Protein AF-A0A948XAZ4-F1 (afdb_monomer)

Sequence (70 aa):
MIRVARHKVVIADLNKKGELILKKVHAQEGRTHERLKISFSDIKKIFEKAKMTVKTYRSQCQTVVVAEKG

Structure (mmCIF, N/CA/C/O backbone):
data_AF-A0A948XAZ4-F1
#
_entry.id   AF-A0A948XAZ4-F1
#
loop_
_atom_site.group_PDB
_atom_site.id
_atom_site.type_symbol
_atom_site.label_atom_id
_atom_site.label_alt_id
_atom_site.label_comp_id
_atom_site.label_asym_id
_atom_site.label_entity_id
_atom_site.label_seq_id
_atom_site.pdbx_PDB_ins_code
_atom_site.Cartn_x
_atom_site.Cartn_y
_atom_site.Cartn_z
_atom_site.occupancy
_atom_site.B_iso_or_equiv
_atom_site.auth_seq_id
_atom_site.auth_comp_id
_atom_site.auth_asym_id
_atom_site.auth_atom_id
_atom_site.pdbx_PDB_model_num
ATOM 1 N N . MET A 1 1 ? -5.504 3.824 -7.228 1.00 86.56 1 MET A N 1
ATOM 2 C CA . MET A 1 1 ? -6.985 3.899 -7.124 1.00 86.56 1 MET A CA 1
ATOM 3 C C . MET A 1 1 ? -7.399 3.918 -5.658 1.00 86.56 1 MET A C 1
ATOM 5 O O . MET A 1 1 ? -6.855 3.146 -4.879 1.00 86.56 1 MET A O 1
ATOM 9 N N . ILE A 1 2 ? -8.375 4.757 -5.291 1.00 91.44 2 ILE A N 1
ATOM 10 C CA . ILE A 1 2 ? -8.988 4.775 -3.952 1.00 91.44 2 ILE A CA 1
ATOM 11 C C . ILE A 1 2 ? -10.507 4.611 -4.099 1.00 91.44 2 ILE A C 1
ATOM 13 O O . ILE A 1 2 ? -11.117 5.247 -4.958 1.00 91.44 2 ILE A O 1
ATOM 17 N N . ARG A 1 3 ? -11.120 3.756 -3.275 1.00 94.38 3 ARG A N 1
ATOM 18 C CA . ARG A 1 3 ? -12.576 3.595 -3.148 1.00 94.38 3 ARG A CA 1
ATOM 19 C C . ARG A 1 3 ? -12.977 3.707 -1.682 1.00 94.38 3 ARG A C 1
ATOM 21 O O . ARG A 1 3 ? -12.311 3.144 -0.817 1.00 94.38 3 ARG A O 1
ATOM 28 N N . VAL A 1 4 ? -14.071 4.414 -1.417 1.00 94.62 4 VAL A N 1
ATOM 29 C CA . VAL A 1 4 ? -14.588 4.660 -0.066 1.00 94.62 4 VAL A CA 1
ATOM 30 C C . VAL A 1 4 ? -16.045 4.219 -0.003 1.00 94.62 4 VAL A C 1
ATOM 32 O O . VAL A 1 4 ? -16.833 4.529 -0.892 1.00 94.62 4 VAL A O 1
ATOM 35 N N . ALA A 1 5 ? -16.384 3.490 1.050 1.00 93.44 5 ALA A N 1
ATOM 36 C CA . ALA A 1 5 ? -17.728 3.088 1.425 1.00 93.44 5 ALA A CA 1
ATOM 37 C C . ALA A 1 5 ? -17.943 3.382 2.917 1.00 93.44 5 ALA A C 1
ATOM 39 O O . ALA A 1 5 ? -16.989 3.6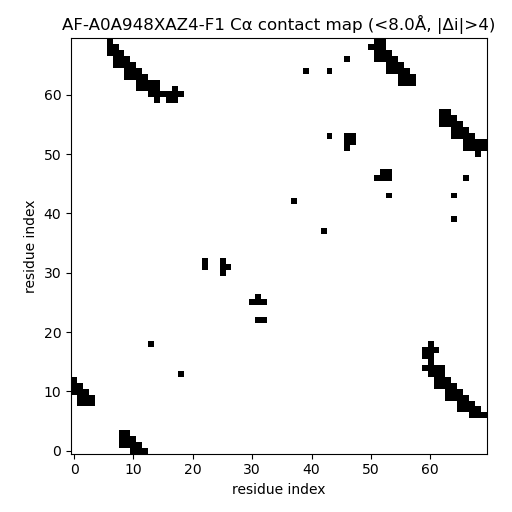57 3.645 1.00 93.44 5 ALA A O 1
ATOM 40 N N . ARG A 1 6 ? -19.194 3.284 3.384 1.00 91.75 6 ARG A N 1
ATOM 41 C CA . ARG A 1 6 ? -19.625 3.706 4.732 1.00 91.75 6 ARG A CA 1
ATOM 42 C C . ARG A 1 6 ? -18.705 3.242 5.874 1.00 91.75 6 ARG A C 1
ATOM 44 O O . ARG A 1 6 ? -18.452 4.010 6.793 1.00 91.75 6 ARG A O 1
ATOM 51 N N . HIS A 1 7 ? -18.182 2.019 5.788 1.00 94.69 7 HIS A N 1
ATOM 52 C CA . HIS A 1 7 ? -17.315 1.419 6.811 1.00 94.69 7 HIS A CA 1
ATOM 53 C C . HIS A 1 7 ? -15.998 0.869 6.245 1.00 94.69 7 HIS A C 1
ATOM 55 O O . HIS A 1 7 ? -15.303 0.118 6.924 1.00 94.69 7 HIS A O 1
ATOM 61 N N . LYS A 1 8 ? -15.654 1.194 4.992 1.00 96.31 8 LYS A N 1
ATOM 62 C CA . LYS A 1 8 ? -14.539 0.554 4.284 1.00 96.31 8 LYS A CA 1
ATOM 63 C C . LYS A 1 8 ? -13.808 1.527 3.372 1.00 96.31 8 LYS A C 1
ATOM 65 O O . LYS A 1 8 ? -14.432 2.232 2.587 1.00 96.31 8 LYS A O 1
ATOM 70 N N . VAL A 1 9 ? -12.483 1.501 3.417 1.00 96.50 9 VAL A N 1
ATOM 71 C CA . VAL A 1 9 ? -11.607 2.202 2.477 1.00 96.50 9 VAL A CA 1
ATOM 72 C C . VAL A 1 9 ? -10.723 1.176 1.785 1.00 96.50 9 VAL A C 1
ATOM 74 O O . VAL A 1 9 ? -10.111 0.335 2.437 1.00 96.50 9 VAL A O 1
ATOM 77 N N . VAL A 1 10 ? -10.656 1.236 0.459 1.00 95.56 10 VAL A N 1
ATOM 78 C CA . VAL A 1 10 ? -9.807 0.371 -0.362 1.00 95.56 10 VAL A CA 1
ATOM 79 C C . VAL A 1 10 ? -8.842 1.243 -1.147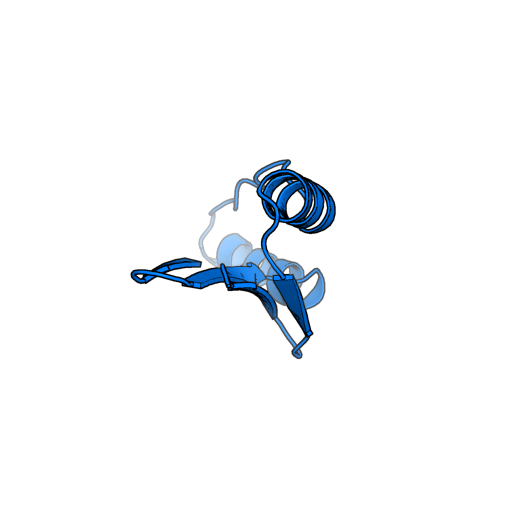 1.00 95.56 10 VAL A C 1
ATOM 81 O O . VAL A 1 10 ? -9.263 2.108 -1.913 1.00 95.56 10 VAL A O 1
ATOM 84 N N . ILE A 1 11 ? -7.547 1.000 -0.977 1.00 94.38 11 ILE A N 1
ATOM 85 C CA . ILE A 1 11 ? -6.473 1.653 -1.724 1.00 94.38 11 ILE A CA 1
ATOM 86 C C . ILE A 1 11 ? -5.748 0.577 -2.516 1.00 94.38 11 ILE A C 1
ATOM 88 O O . ILE A 1 11 ? -5.225 -0.366 -1.935 1.00 94.38 11 ILE A O 1
ATOM 92 N N . ALA A 1 12 ? -5.709 0.717 -3.834 1.00 92.56 12 ALA A N 1
ATOM 93 C CA . ALA A 1 12 ? -4.986 -0.178 -4.726 1.00 92.56 12 ALA A CA 1
ATOM 94 C C . ALA A 1 12 ? -3.956 0.625 -5.514 1.00 92.56 12 ALA A C 1
ATOM 96 O O . ALA A 1 12 ? -4.316 1.615 -6.155 1.00 92.56 12 ALA A O 1
ATOM 97 N N . ASP A 1 13 ? -2.701 0.199 -5.477 1.00 91.31 13 ASP A N 1
ATOM 98 C CA . ASP A 1 13 ? -1.624 0.820 -6.247 1.00 91.31 13 ASP A CA 1
ATOM 99 C C . ASP A 1 13 ? -0.635 -0.224 -6.764 1.00 91.31 13 ASP A C 1
ATOM 101 O O . ASP A 1 13 ? -0.619 -1.373 -6.307 1.00 91.31 13 ASP A O 1
ATOM 105 N N . LEU A 1 14 ? 0.181 0.172 -7.736 1.00 91.25 14 LEU A N 1
ATOM 106 C CA . LEU A 1 14 ? 1.207 -0.679 -8.308 1.00 91.25 14 LEU A CA 1
ATOM 107 C C . LEU A 1 14 ? 2.223 -1.094 -7.242 1.00 91.25 14 LEU A C 1
ATOM 109 O O . LEU A 1 14 ? 2.571 -0.355 -6.325 1.00 91.25 14 LEU A O 1
ATOM 113 N N . ASN A 1 15 ? 2.700 -2.327 -7.360 1.00 90.56 15 ASN A N 1
ATOM 114 C CA . ASN A 1 15 ? 3.891 -2.761 -6.641 1.00 90.56 15 ASN A CA 1
ATOM 115 C C . ASN A 1 15 ? 5.135 -2.500 -7.510 1.00 90.56 15 ASN A C 1
ATOM 117 O O . ASN A 1 15 ? 5.021 -2.124 -8.675 1.00 90.56 15 ASN A O 1
ATOM 121 N N . LYS A 1 16 ? 6.333 -2.792 -6.990 1.00 89.19 16 LYS A N 1
ATOM 122 C CA . LYS A 1 16 ? 7.592 -2.617 -7.741 1.00 89.19 16 LYS A CA 1
ATOM 123 C C . LYS A 1 16 ? 7.572 -3.259 -9.138 1.00 89.19 16 LYS A C 1
ATOM 125 O O . LYS A 1 16 ? 8.127 -2.692 -10.073 1.00 89.19 16 LYS A O 1
ATOM 130 N N . LYS A 1 17 ? 6.938 -4.427 -9.301 1.00 91.88 17 LYS A N 1
ATOM 131 C CA . LYS A 1 17 ? 6.818 -5.100 -10.606 1.00 91.88 17 LYS A CA 1
ATOM 132 C C . LYS A 1 17 ? 5.881 -4.329 -11.539 1.00 91.88 17 LYS A C 1
ATOM 134 O O . LYS A 1 17 ? 6.243 -4.090 -12.688 1.00 91.88 17 LYS A O 1
ATOM 139 N N . GLY A 1 18 ? 4.720 -3.906 -11.043 1.00 91.31 18 GLY A N 1
ATOM 140 C CA . GLY A 1 18 ? 3.784 -3.061 -11.785 1.00 91.31 18 GLY A CA 1
ATOM 141 C C . GLY A 1 18 ? 4.400 -1.725 -12.202 1.00 91.31 18 GLY A C 1
ATOM 142 O O . GLY A 1 18 ? 4.280 -1.331 -13.358 1.00 91.31 18 GLY A O 1
ATOM 143 N N . GLU A 1 19 ? 5.146 -1.077 -11.306 1.00 89.50 19 GLU A N 1
ATOM 144 C CA . GLU A 1 19 ? 5.880 0.161 -11.595 1.00 89.50 19 GLU A CA 1
ATOM 145 C C . GLU A 1 19 ? 6.908 -0.019 -12.717 1.00 89.50 19 GLU A C 1
ATOM 147 O O . GLU A 1 19 ? 7.048 0.855 -13.570 1.00 89.50 19 GLU A O 1
ATOM 152 N N . LEU A 1 20 ? 7.640 -1.138 -12.732 1.00 90.62 20 LEU A N 1
ATOM 153 C CA . LEU A 1 20 ? 8.616 -1.426 -13.787 1.00 90.62 20 LEU A CA 1
ATOM 154 C C . LEU A 1 20 ? 7.943 -1.596 -15.149 1.00 90.62 20 LEU A C 1
ATOM 156 O O . LEU A 1 20 ? 8.474 -1.121 -16.151 1.00 90.62 20 LEU A O 1
ATOM 160 N N . ILE A 1 21 ? 6.785 -2.256 -15.189 1.00 91.56 21 ILE A N 1
ATOM 161 C CA . ILE A 1 21 ? 5.999 -2.412 -16.417 1.00 91.56 21 ILE A CA 1
ATOM 162 C C . ILE A 1 21 ? 5.498 -1.042 -16.883 1.00 91.56 21 ILE A C 1
ATOM 164 O O . ILE A 1 21 ? 5.729 -0.677 -18.033 1.00 91.56 21 ILE A O 1
ATOM 168 N N . LEU A 1 22 ? 4.906 -0.250 -15.984 1.00 89.12 22 LEU A N 1
ATOM 169 C CA . LEU A 1 22 ? 4.406 1.085 -16.312 1.00 89.12 22 LEU A CA 1
ATOM 170 C C . LEU A 1 22 ? 5.524 2.007 -16.816 1.00 89.12 22 LEU A C 1
ATOM 172 O O . LEU A 1 22 ? 5.339 2.727 -17.791 1.00 89.12 22 LEU A O 1
ATOM 176 N N . LYS A 1 23 ? 6.716 1.938 -16.209 1.00 88.94 23 LYS A N 1
ATOM 177 C CA . LYS A 1 23 ? 7.884 2.711 -16.649 1.00 88.94 23 LYS A CA 1
ATOM 178 C C . LYS A 1 23 ? 8.285 2.377 -1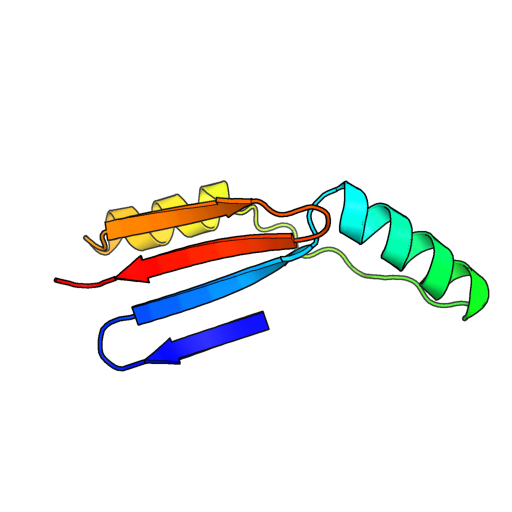8.087 1.00 88.94 23 LYS A C 1
ATOM 180 O O . LYS A 1 23 ? 8.650 3.285 -18.826 1.00 88.94 23 LYS A O 1
ATOM 185 N N . LYS A 1 24 ? 8.218 1.102 -18.490 1.00 89.69 24 LYS A N 1
ATOM 186 C CA . LYS A 1 24 ? 8.510 0.694 -19.875 1.00 89.69 24 LYS A CA 1
ATOM 187 C C . LYS A 1 24 ? 7.485 1.263 -20.854 1.00 89.69 24 LYS A C 1
ATOM 189 O O . LYS A 1 24 ? 7.889 1.786 -21.884 1.00 89.69 24 LYS A O 1
ATOM 194 N N . VAL A 1 25 ? 6.198 1.207 -20.507 1.00 89.00 25 VAL A N 1
ATOM 195 C CA . VAL A 1 25 ? 5.114 1.761 -21.337 1.00 89.00 25 VAL A CA 1
ATOM 196 C C . VAL A 1 25 ? 5.268 3.276 -21.485 1.00 89.00 25 VAL A C 1
ATOM 198 O O . VAL A 1 25 ? 5.327 3.788 -22.594 1.00 89.00 25 VAL A O 1
ATOM 201 N N . HIS A 1 26 ? 5.443 4.004 -20.381 1.00 87.31 26 HIS A N 1
ATOM 202 C CA . HIS A 1 26 ? 5.602 5.459 -20.429 1.00 87.31 26 HIS A CA 1
ATOM 203 C C . HIS A 1 26 ? 6.862 5.907 -21.181 1.00 87.31 26 HIS A C 1
ATOM 205 O O . HIS A 1 26 ? 6.815 6.911 -21.885 1.00 87.31 26 HIS A O 1
ATOM 211 N N . ALA A 1 27 ? 7.966 5.155 -21.092 1.00 87.19 27 ALA A N 1
ATOM 212 C CA . ALA A 1 27 ? 9.170 5.444 -21.871 1.00 87.19 27 ALA A CA 1
ATOM 213 C C . ALA A 1 27 ? 8.918 5.366 -23.388 1.00 87.19 27 ALA A C 1
ATOM 215 O O . ALA A 1 27 ? 9.504 6.142 -24.135 1.00 87.19 27 ALA A O 1
ATOM 216 N N . GLN A 1 28 ? 8.027 4.474 -23.836 1.00 88.25 28 GLN A N 1
ATOM 217 C CA . GLN A 1 28 ? 7.612 4.386 -25.242 1.00 88.25 28 GLN A CA 1
ATOM 218 C C . GLN A 1 28 ? 6.692 5.545 -25.655 1.00 88.25 28 GLN A C 1
ATOM 220 O O . GLN A 1 28 ? 6.702 5.947 -26.812 1.00 88.25 28 GLN A O 1
ATOM 225 N N . GLU A 1 29 ? 5.939 6.114 -24.713 1.00 88.00 29 GLU A N 1
ATOM 226 C CA . GLU A 1 29 ? 5.053 7.266 -24.940 1.00 88.00 29 GLU A CA 1
ATOM 227 C C . GLU A 1 29 ? 5.750 8.629 -24.761 1.00 88.00 29 GLU A C 1
ATOM 229 O O . GLU A 1 29 ? 5.104 9.669 -24.874 1.00 88.00 29 GLU A O 1
ATOM 234 N N . GLY A 1 30 ? 7.048 8.650 -24.430 1.00 83.31 30 GLY A N 1
ATOM 235 C CA . GLY A 1 30 ? 7.774 9.884 -24.102 1.00 83.31 30 GLY A CA 1
ATOM 236 C C . GLY A 1 30 ? 7.310 10.552 -22.800 1.00 83.31 30 GLY A C 1
ATOM 237 O O . GLY A 1 30 ? 7.513 11.749 -22.610 1.00 83.31 30 GLY A O 1
ATOM 238 N N . ARG A 1 31 ? 6.670 9.797 -21.898 1.00 83.75 31 ARG A N 1
ATOM 239 C CA . ARG A 1 31 ? 6.113 10.286 -20.628 1.00 83.75 31 ARG A CA 1
ATOM 240 C C . ARG A 1 31 ? 6.933 9.810 -19.430 1.00 83.75 31 ARG A C 1
ATOM 242 O O . ARG A 1 31 ? 7.588 8.770 -19.458 1.00 83.75 31 ARG A O 1
ATOM 249 N N . THR A 1 32 ? 6.850 10.546 -18.326 1.00 75.00 32 THR A N 1
ATOM 250 C CA . THR A 1 32 ? 7.379 10.138 -17.018 1.00 75.00 32 THR A CA 1
ATOM 251 C C . THR A 1 32 ? 6.229 9.916 -16.040 1.00 75.00 32 THR A C 1
ATOM 253 O O . THR A 1 32 ? 5.202 10.587 -16.097 1.00 75.00 32 THR A O 1
ATOM 256 N N . HIS A 1 33 ? 6.365 8.921 -15.159 1.00 71.56 33 HIS A N 1
ATOM 257 C CA . HIS A 1 33 ? 5.408 8.714 -14.072 1.00 71.56 33 HIS A CA 1
ATOM 258 C C . HIS A 1 33 ? 5.964 9.314 -12.782 1.00 71.56 33 HIS A C 1
ATOM 260 O O . HIS A 1 33 ? 6.983 8.834 -12.275 1.00 71.56 33 HIS A O 1
ATOM 266 N N . GLU A 1 34 ? 5.309 10.345 -12.251 1.00 70.94 34 GLU A N 1
ATOM 267 C CA . GLU A 1 34 ? 5.634 10.866 -10.925 1.00 70.94 34 GLU A CA 1
ATOM 268 C C . GLU A 1 34 ? 5.241 9.865 -9.840 1.00 70.94 34 GLU A C 1
ATOM 270 O O . GLU A 1 34 ? 4.152 9.294 -9.845 1.00 70.94 34 GLU A O 1
ATOM 275 N N . ARG A 1 35 ? 6.150 9.659 -8.887 1.00 68.50 35 ARG A N 1
ATOM 276 C CA . ARG A 1 35 ? 5.906 8.807 -7.726 1.00 68.50 35 ARG A CA 1
ATOM 277 C C . ARG A 1 35 ? 5.460 9.664 -6.557 1.00 68.50 35 ARG A C 1
ATOM 279 O O . ARG A 1 35 ? 6.204 10.535 -6.108 1.00 68.50 35 ARG A O 1
ATOM 286 N N . LEU A 1 36 ? 4.297 9.349 -6.002 1.00 69.75 36 LEU A N 1
ATOM 287 C CA . LEU A 1 36 ? 3.938 9.835 -4.677 1.00 69.75 36 LEU A CA 1
ATOM 288 C C . LEU A 1 36 ? 4.871 9.187 -3.644 1.00 69.75 36 LEU A C 1
ATOM 290 O O . LEU A 1 36 ? 5.126 7.986 -3.680 1.00 69.75 36 LEU A O 1
ATOM 294 N N . LYS A 1 37 ? 5.400 9.991 -2.716 1.00 76.44 37 LYS A N 1
ATOM 295 C CA . LYS A 1 37 ? 6.367 9.534 -1.700 1.00 76.44 37 LYS A CA 1
ATOM 296 C C . LYS A 1 37 ? 5.731 8.768 -0.533 1.00 76.44 37 LYS A C 1
ATOM 298 O O . LYS A 1 37 ? 6.444 8.390 0.392 1.00 76.44 37 LYS A O 1
ATOM 303 N N . ILE A 1 38 ? 4.415 8.560 -0.540 1.00 80.69 38 ILE A N 1
ATOM 304 C CA . ILE A 1 38 ? 3.727 7.902 0.569 1.00 80.69 38 ILE A CA 1
ATOM 305 C C . ILE A 1 38 ? 3.792 6.385 0.414 1.00 80.69 38 ILE A C 1
ATOM 307 O O . ILE A 1 38 ? 3.412 5.831 -0.616 1.00 80.69 38 ILE A O 1
ATOM 311 N N . SER A 1 39 ? 4.284 5.697 1.441 1.00 85.38 39 SER A N 1
ATOM 312 C CA . SER A 1 39 ? 4.358 4.241 1.414 1.00 85.38 39 SER A CA 1
ATOM 313 C C . SER A 1 39 ? 3.049 3.607 1.892 1.00 85.38 39 SER A C 1
ATOM 315 O O . SER A 1 39 ? 2.324 4.160 2.723 1.00 85.38 39 SER A O 1
ATOM 317 N N . PHE A 1 40 ? 2.776 2.374 1.458 1.00 86.56 40 PHE A N 1
ATOM 318 C CA . PHE A 1 40 ? 1.675 1.581 2.016 1.00 86.56 40 PHE A CA 1
ATOM 319 C C . PHE A 1 40 ? 1.802 1.353 3.531 1.00 86.56 40 PHE A C 1
ATOM 321 O O . PHE A 1 40 ? 0.790 1.203 4.214 1.00 86.56 40 PHE A O 1
ATOM 328 N N . SER A 1 41 ? 3.024 1.345 4.073 1.00 87.75 41 SER A N 1
ATOM 329 C CA . SER A 1 41 ? 3.250 1.295 5.521 1.00 87.75 41 SER A CA 1
ATOM 330 C C . SER A 1 41 ? 2.761 2.554 6.233 1.00 87.75 41 SER A C 1
ATOM 332 O O . SER A 1 41 ? 2.187 2.442 7.314 1.00 87.75 41 SER A O 1
ATOM 334 N N . ASP A 1 42 ? 2.937 3.732 5.637 1.00 90.75 42 ASP A N 1
ATOM 335 C CA . ASP A 1 42 ? 2.456 4.987 6.225 1.00 90.75 42 ASP A CA 1
ATOM 336 C C . ASP A 1 42 ? 0.930 5.039 6.203 1.00 90.75 42 ASP A C 1
ATOM 338 O O . ASP A 1 42 ? 0.300 5.361 7.209 1.00 90.75 42 ASP A O 1
ATOM 342 N N . ILE A 1 43 ? 0.332 4.600 5.094 1.00 90.75 43 ILE A N 1
ATOM 343 C CA . ILE A 1 43 ? -1.120 4.445 4.952 1.00 90.75 43 ILE A CA 1
ATOM 344 C C . ILE A 1 43 ? -1.680 3.499 6.026 1.00 90.75 43 ILE A C 1
ATOM 346 O O . ILE A 1 43 ? -2.679 3.816 6.672 1.00 90.75 43 ILE A O 1
ATOM 350 N N . LYS A 1 44 ? -1.023 2.356 6.268 1.00 92.38 44 LYS A N 1
ATOM 351 C CA . LYS 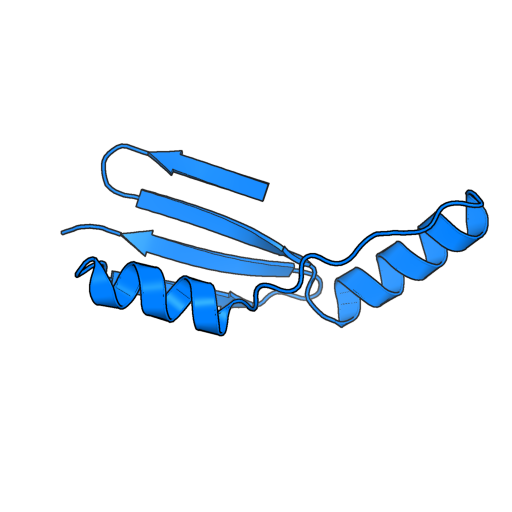A 1 44 ? -1.444 1.400 7.302 1.00 92.38 44 LYS A CA 1
ATOM 352 C C . LYS A 1 44 ? -1.444 2.036 8.693 1.00 92.38 44 LYS A C 1
ATOM 354 O O . LYS A 1 44 ? -2.440 1.926 9.400 1.00 92.38 44 LYS A O 1
ATOM 359 N N . LYS A 1 45 ? -0.381 2.768 9.047 1.00 93.75 45 LYS A N 1
ATOM 360 C CA . LYS A 1 45 ? -0.280 3.480 10.333 1.00 93.75 45 LYS A CA 1
ATOM 361 C C . LYS A 1 45 ? -1.401 4.504 10.518 1.00 93.75 45 LYS A C 1
ATOM 363 O O . LYS A 1 45 ? -1.892 4.666 11.631 1.00 93.75 45 LYS A O 1
ATOM 368 N N . ILE A 1 46 ? -1.809 5.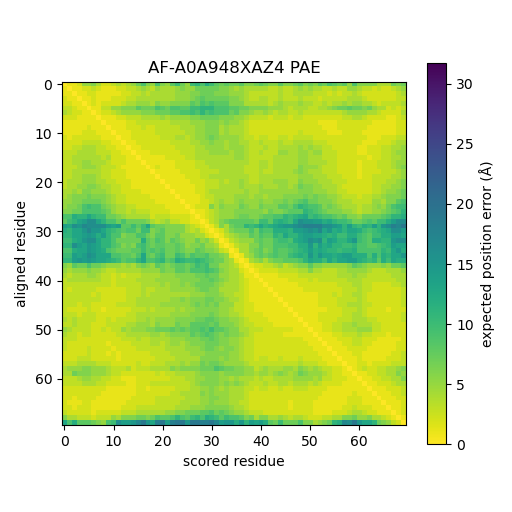200 9.453 1.00 93.56 46 ILE A N 1
ATOM 369 C CA . ILE A 1 46 ? -2.922 6.163 9.505 1.00 93.56 46 ILE A CA 1
ATOM 370 C C . ILE A 1 46 ? -4.231 5.447 9.862 1.00 93.56 46 ILE A C 1
ATOM 372 O O . ILE A 1 46 ? -4.942 5.884 10.766 1.00 93.56 46 ILE A O 1
ATOM 376 N N . PHE A 1 47 ? -4.527 4.323 9.207 1.00 94.56 47 PHE A N 1
ATOM 377 C CA . PHE A 1 47 ? -5.742 3.556 9.486 1.00 94.56 47 PHE A CA 1
ATOM 378 C C . PHE A 1 47 ? -5.724 2.885 10.866 1.00 94.56 47 PHE A C 1
ATOM 380 O O . PHE A 1 47 ? -6.738 2.897 11.563 1.00 94.56 47 PHE A O 1
ATOM 387 N N . GLU A 1 48 ? -4.575 2.372 11.305 1.00 92.69 48 GLU A N 1
ATOM 388 C CA . GLU A 1 48 ? -4.412 1.806 12.650 1.00 92.69 48 GLU A CA 1
ATOM 389 C C . GLU A 1 48 ? -4.628 2.872 13.739 1.00 92.69 48 GLU A C 1
ATOM 391 O O . GLU A 1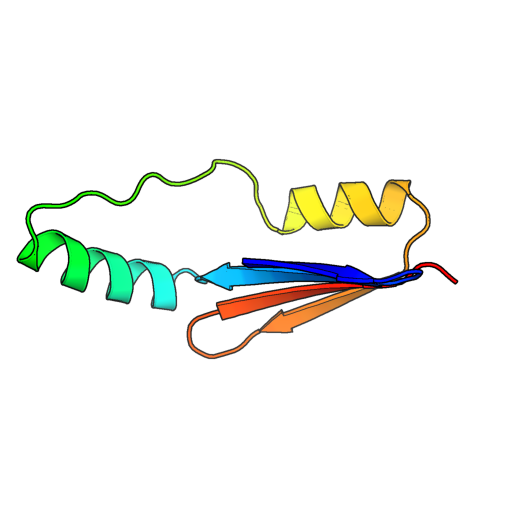 48 ? -5.356 2.629 14.701 1.00 92.69 48 GLU A O 1
ATOM 396 N N . LYS A 1 49 ? -4.097 4.093 13.558 1.00 94.94 49 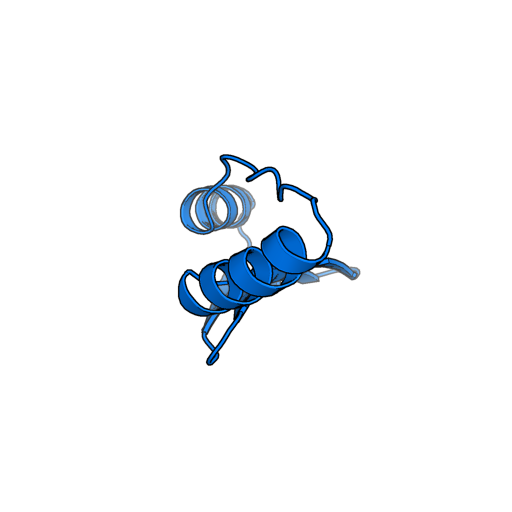LYS A N 1
ATOM 397 C CA . LYS A 1 49 ? -4.374 5.239 14.451 1.00 94.94 49 LYS A CA 1
ATOM 398 C C . LYS A 1 49 ? -5.859 5.608 14.494 1.00 94.94 49 LYS A C 1
ATOM 400 O O . LYS A 1 49 ? -6.354 6.029 15.536 1.00 94.94 49 LYS A O 1
ATOM 405 N N . ALA A 1 50 ? -6.575 5.417 13.389 1.00 93.19 50 ALA A N 1
ATOM 406 C CA . ALA A 1 50 ? -8.020 5.615 13.304 1.00 93.19 50 ALA A CA 1
ATOM 407 C C . ALA A 1 50 ? -8.842 4.444 13.884 1.00 93.19 50 ALA A C 1
ATOM 409 O O . ALA A 1 50 ? -10.065 4.435 13.739 1.00 93.19 50 ALA A O 1
ATOM 410 N N . LYS A 1 51 ? -8.194 3.467 14.541 1.00 94.94 51 LYS A N 1
ATOM 411 C CA . LYS A 1 51 ? -8.813 2.249 15.093 1.00 94.94 51 LYS A CA 1
ATOM 412 C C . LYS A 1 51 ? -9.537 1.407 14.034 1.00 94.94 51 LYS A C 1
ATOM 414 O O . LYS A 1 51 ? -10.532 0.750 14.330 1.00 94.94 51 LYS A O 1
ATOM 419 N N . MET A 1 52 ? -9.051 1.432 12.795 1.00 95.94 52 MET A N 1
ATOM 420 C CA . MET A 1 52 ? -9.556 0.582 11.718 1.00 95.94 52 MET A CA 1
ATOM 421 C C . MET A 1 52 ? -8.756 -0.719 11.640 1.00 95.94 52 MET A C 1
ATOM 423 O O . MET A 1 52 ? -7.541 -0.737 11.844 1.00 95.94 52 MET A O 1
ATOM 427 N N . THR A 1 53 ? -9.430 -1.809 11.284 1.00 96.31 53 THR A N 1
ATOM 428 C CA . THR A 1 53 ? -8.776 -3.080 10.964 1.00 96.31 53 THR A CA 1
ATOM 429 C C . THR A 1 53 ? -8.233 -3.011 9.544 1.00 96.31 53 THR A C 1
ATOM 431 O O . THR A 1 53 ? -8.975 -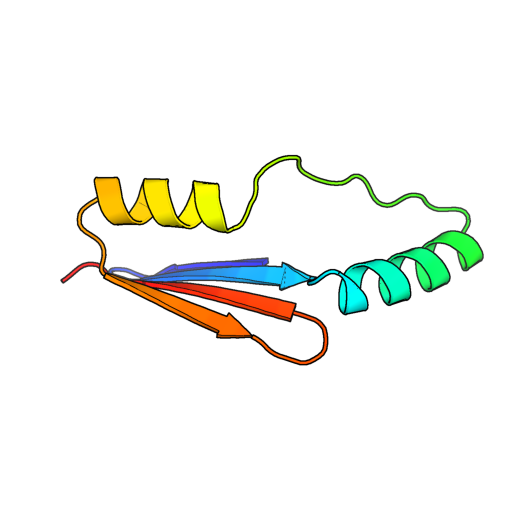2.688 8.619 1.00 96.31 53 THR A O 1
ATOM 434 N N . VAL A 1 54 ? -6.949 -3.324 9.349 1.00 96.06 54 VAL A N 1
ATOM 435 C CA . VAL A 1 54 ? -6.291 -3.214 8.039 1.00 96.06 54 VAL A CA 1
ATOM 436 C C . VAL A 1 54 ? -5.837 -4.577 7.529 1.00 96.06 54 VAL A C 1
ATOM 438 O O . VAL A 1 54 ? -5.105 -5.291 8.211 1.00 96.06 54 VAL A O 1
ATOM 441 N N . LYS A 1 55 ? -6.218 -4.910 6.294 1.00 95.62 55 LYS A N 1
ATOM 442 C CA . LYS A 1 55 ? -5.772 -6.100 5.558 1.00 95.62 55 LYS A CA 1
ATOM 443 C C . LYS A 1 55 ? -5.016 -5.685 4.300 1.00 95.62 55 LYS A C 1
ATOM 445 O O . LYS A 1 55 ? -5.421 -4.753 3.606 1.00 95.62 55 LYS A O 1
ATOM 450 N N . THR A 1 56 ? -3.942 -6.403 3.987 1.00 95.25 56 THR A N 1
ATOM 451 C CA . THR A 1 56 ? -3.128 -6.162 2.790 1.00 95.25 56 THR A CA 1
ATOM 452 C C . THR A 1 56 ? -3.163 -7.380 1.884 1.00 95.25 56 THR A C 1
ATOM 454 O O . THR A 1 56 ? -2.832 -8.484 2.307 1.00 95.25 56 THR A O 1
ATOM 457 N N . TYR A 1 57 ? -3.493 -7.159 0.619 1.00 95.00 57 TYR A N 1
ATOM 458 C CA . TYR A 1 57 ? -3.513 -8.171 -0.426 1.00 95.00 57 TYR A CA 1
ATOM 459 C C . TYR A 1 57 ? -2.445 -7.831 -1.458 1.00 95.00 57 TYR A C 1
ATOM 461 O O . TYR A 1 57 ? -2.394 -6.717 -1.979 1.00 95.00 57 TYR A O 1
ATOM 469 N N . ARG A 1 58 ? -1.569 -8.789 -1.751 1.00 93.88 58 ARG A N 1
ATOM 470 C CA . ARG A 1 58 ? -0.522 -8.637 -2.762 1.00 93.88 58 ARG A CA 1
ATOM 471 C C . ARG A 1 58 ? -0.856 -9.515 -3.952 1.00 93.88 58 ARG A C 1
ATOM 473 O O . ARG A 1 58 ? -1.170 -10.687 -3.794 1.00 93.88 58 ARG A O 1
ATOM 480 N N . SER A 1 59 ? -0.760 -8.933 -5.134 1.00 91.81 59 SER A N 1
ATOM 481 C CA . SER A 1 59 ? -0.894 -9.642 -6.402 1.00 91.81 59 SER A CA 1
ATOM 482 C C . SER A 1 59 ? 0.374 -9.451 -7.233 1.00 91.81 59 SER A C 1
ATOM 484 O O . SER A 1 59 ? 1.338 -8.831 -6.779 1.00 91.81 59 SER A O 1
ATOM 486 N N . GLN A 1 60 ? 0.366 -9.954 -8.467 1.00 92.81 60 GLN A N 1
ATOM 487 C CA . GLN A 1 60 ? 1.503 -9.855 -9.378 1.00 92.81 60 GLN A CA 1
ATOM 488 C C . GLN A 1 60 ? 1.986 -8.413 -9.591 1.00 92.81 60 GLN A C 1
ATOM 490 O O . GLN A 1 60 ? 3.178 -8.157 -9.443 1.00 92.81 60 GLN A O 1
ATOM 495 N N . CYS A 1 61 ? 1.087 -7.469 -9.884 1.00 93.25 61 CYS A N 1
ATOM 496 C CA . CYS A 1 61 ? 1.467 -6.101 -10.270 1.00 93.25 61 CYS A CA 1
ATOM 497 C C . CYS A 1 61 ? 0.899 -5.007 -9.360 1.00 93.25 61 CYS A C 1
ATOM 499 O O . CYS A 1 61 ? 1.280 -3.850 -9.504 1.00 93.25 61 CYS A O 1
ATOM 501 N N . GLN A 1 62 ? 0.028 -5.351 -8.410 1.00 93.12 62 GLN A N 1
ATOM 502 C CA . GLN A 1 62 ? -0.590 -4.385 -7.502 1.00 93.12 62 GLN A CA 1
ATOM 503 C C . GLN A 1 62 ? -0.598 -4.873 -6.052 1.00 93.12 62 GLN A C 1
ATOM 505 O O . GLN A 1 62 ? -0.641 -6.078 -5.775 1.00 93.12 62 GLN A O 1
ATOM 510 N N . THR A 1 63 ? -0.595 -3.913 -5.136 1.00 94.19 63 THR A N 1
ATOM 511 C CA . THR A 1 63 ? -0.878 -4.093 -3.713 1.00 94.19 63 THR A CA 1
ATOM 512 C C . THR A 1 63 ? -2.189 -3.392 -3.391 1.00 94.19 63 THR A C 1
ATOM 514 O O . THR A 1 63 ? -2.409 -2.254 -3.800 1.00 94.19 63 THR A O 1
ATOM 517 N N . VAL A 1 64 ? -3.058 -4.074 -2.651 1.00 94.88 64 VAL A N 1
ATOM 518 C CA . VAL A 1 64 ? -4.341 -3.546 -2.192 1.00 94.88 64 VAL A CA 1
ATOM 519 C C . VAL A 1 64 ? -4.339 -3.504 -0.671 1.00 94.88 64 VAL A C 1
ATOM 521 O O . VAL A 1 64 ? -4.056 -4.504 -0.018 1.00 94.88 64 VAL A O 1
ATOM 524 N N . VAL A 1 65 ? -4.668 -2.352 -0.105 1.00 95.44 65 VAL A N 1
ATOM 525 C CA . VAL A 1 65 ? -4.911 -2.149 1.321 1.00 95.44 65 VAL A CA 1
ATOM 526 C C . VAL A 1 65 ? -6.401 -1.925 1.522 1.00 95.44 65 VAL A C 1
ATOM 528 O O . VAL A 1 65 ? -6.990 -1.041 0.905 1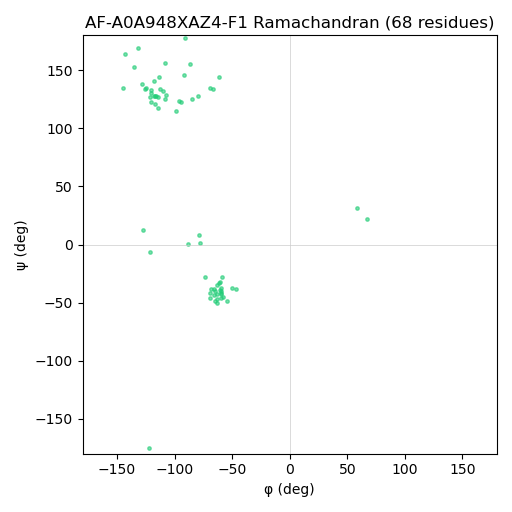.00 95.44 65 VAL A O 1
ATOM 531 N N . VAL A 1 66 ? -7.004 -2.734 2.384 1.00 96.12 66 VAL A N 1
ATOM 532 C CA . VAL A 1 66 ? -8.407 -2.629 2.785 1.00 96.12 66 VAL A CA 1
ATOM 533 C C . VAL A 1 66 ? -8.437 -2.265 4.260 1.00 96.12 66 VAL A C 1
ATOM 535 O O . VAL A 1 66 ? -7.949 -3.031 5.088 1.00 96.12 66 VAL A O 1
ATOM 538 N N . ALA A 1 67 ? -8.994 -1.105 4.582 1.00 97.00 67 ALA A N 1
ATOM 539 C CA . ALA A 1 67 ? -9.246 -0.669 5.946 1.00 97.00 67 ALA A CA 1
ATOM 540 C C . ALA A 1 67 ? -10.748 -0.728 6.228 1.00 97.00 67 ALA A C 1
ATOM 542 O O . ALA A 1 67 ? -11.546 -0.180 5.469 1.00 97.00 67 ALA A O 1
ATOM 543 N N . GLU A 1 68 ? -11.135 -1.374 7.320 1.00 96.81 68 GLU A N 1
ATOM 544 C CA . GLU A 1 68 ? -12.521 -1.518 7.764 1.00 96.81 68 GLU A CA 1
ATOM 545 C C . GLU A 1 68 ? -12.686 -0.915 9.159 1.00 96.81 68 GLU A C 1
ATOM 547 O O . GLU A 1 68 ? -11.872 -1.155 10.053 1.00 96.81 68 GLU A O 1
ATOM 552 N N . LYS A 1 69 ? -13.735 -0.115 9.344 1.00 92.19 69 LYS A N 1
ATOM 553 C CA . LYS A 1 69 ? -14.144 0.386 10.657 1.00 92.19 69 LYS A CA 1
ATOM 554 C C . LYS A 1 69 ? -15.213 -0.559 11.207 1.00 92.19 69 LYS A C 1
ATOM 556 O O . LYS A 1 69 ? -16.205 -0.781 10.515 1.00 92.19 69 LYS A O 1
ATOM 561 N N . GLY A 1 70 ? -14.960 -1.117 12.394 1.00 77.75 70 GLY A N 1
ATOM 562 C CA . GLY A 1 70 ? -15.941 -1.906 13.148 1.00 77.75 70 GLY A CA 1
ATOM 563 C C . GLY A 1 70 ? -17.157 -1.084 13.541 1.00 77.75 70 GLY A C 1
ATOM 564 O O . GLY A 1 70 ? -16.994 0.147 13.733 1.00 77.75 70 GLY A O 1
#

Radius of gyration: 14.13 Å; Cα contacts (8 Å, |Δi|>4): 92; chains: 1; bounding box: 29×21×40 Å

pLDDT: mean 90.02, std 6.74, range [68.5, 97.0]

Solvent-accessible surface area (backbone atoms only — not comparable to full-atom values): 4075 Å² total; per-residue (Å²): 91,78,49,80,54,100,48,37,39,39,40,39,44,67,32,77,61,28,46,54,53,50,51,55,55,29,58,76,70,79,46,82,84,85,76,77,90,76,48,73,68,57,54,47,53,53,40,49,74,69,68,26,53,75,48,80,49,79,58,88,38,35,37,35,40,39,36,34,51,128

Nearest PDB structures (foldseek):
  8isi-assembly1_B  TM=4.571E-01  e=7.598E-01  Arabidopsis thaliana
  8isi-assembly1_A  TM=3.923E-01  e=2.205E+00  Arabidopsis thaliana
  8isj-assembly1_B  TM=4.129E-01  e=4.585E+00  Arabidopsis thaliana
  8f5z-assembly1_A  TM=3.437E-01  e=4.901E+00  Arabidopsis thaliana

Mean predicted aligned error: 4.37 Å

Foldseek 3Di:
DWDDDPFKIKDKDWDPQLVVVVCVVQVVVVHDDDDDPDDPVNVVVVLVVVVWDWDWDDDDTMIMIMTGHD

Secondary structure (DSSP, 8-state):
-EEEETTEEEEEEE-HHHHHHHHHHHHHTT---PPP---HHHHHHHHHHTT-EEEEEE-SSEEEEEEE--